Protein AF-A0A2E1IKL6-F1 (afdb_monomer_lite)

Radius of gyration: 30.6 Å; chains: 1; bounding box: 68×30×81 Å

Foldseek 3Di:
DDDDDDDDPPPPPDDDDDDDDDPDPVVVVVVVVVVVVVVVVVVVVVVVVVVVVVVVVVVVVVVVVVVVVVLLVQLLVLCDDLNVQVLVDKPVCVVVCVSRVPHDCVSNQWDDDDPKIKGWPMWAAPDSQWTWTWIAIPVRDIDIDTHGRDD

Sequence (151 aa):
MAAGNASAVVALIRMPPPVRQSNGFVLPLALTGSALLLLSSLSLQTLAFHGRQRSSQALATAKTRDADQSVLMAFQQHAQGAAACLLALPSSAWPALEQCPAADPSPLQAGRIDDRHWHLLAWQPTDAAGGTLQLSWSDGQQSRIDVELQP

pLDDT: mean 80.31, std 17.38, range [38.06, 96.94]

Secondary structure (DSSP, 8-state):
--------------PPP-----TTSHHHHHHHHHHHHHHHHHHHHHHHHHHHHHHHHHHHHHHHHHHHHHHHHHHHHHTSGGGHHHHTS-GGGTT-GGG-TT---HHHHEEEETTEEEEEEEEEEEETTEEEEEEEETTS-EEEEEEE---

Structure (mmCIF, N/CA/C/O backbone):
data_AF-A0A2E1IKL6-F1
#
_entry.id   AF-A0A2E1IKL6-F1
#
loop_
_atom_site.group_PDB
_atom_site.id
_atom_site.type_symbol
_atom_site.label_atom_id
_atom_site.label_alt_id
_atom_site.label_comp_id
_atom_site.label_asym_id
_atom_site.label_entity_id
_atom_site.label_seq_id
_atom_site.pdbx_PDB_ins_code
_atom_site.Cartn_x
_atom_site.Cartn_y
_atom_site.Cartn_z
_atom_site.occupancy
_atom_site.B_iso_or_equiv
_atom_site.auth_seq_id
_atom_site.auth_comp_id
_atom_site.auth_asym_id
_atom_site.auth_atom_id
_atom_site.pdbx_PDB_model_num
ATOM 1 N N . MET A 1 1 ? -5.025 18.101 -30.257 1.00 40.69 1 MET A N 1
ATOM 2 C CA . MET A 1 1 ? -4.299 18.576 -31.454 1.00 40.69 1 MET A CA 1
ATOM 3 C C . MET A 1 1 ? -3.084 19.363 -30.987 1.00 40.69 1 MET A C 1
ATOM 5 O O . MET A 1 1 ? -3.272 20.429 -30.427 1.00 40.69 1 MET A O 1
ATOM 9 N N . ALA A 1 2 ? -1.880 18.811 -31.143 1.00 38.69 2 ALA A N 1
ATOM 10 C CA . ALA A 1 2 ? -0.601 19.529 -31.108 1.00 38.69 2 ALA A CA 1
ATOM 11 C C . ALA A 1 2 ? 0.467 18.556 -31.634 1.00 38.69 2 ALA A C 1
ATOM 13 O O . ALA A 1 2 ? 0.856 17.621 -30.939 1.00 38.69 2 ALA A O 1
ATOM 14 N N . ALA A 1 3 ? 0.844 18.708 -32.903 1.00 38.25 3 ALA A N 1
ATOM 15 C CA . ALA A 1 3 ? 1.890 17.920 -33.544 1.00 38.25 3 ALA A CA 1
ATOM 16 C C . ALA A 1 3 ? 3.253 18.542 -33.202 1.00 38.25 3 ALA A C 1
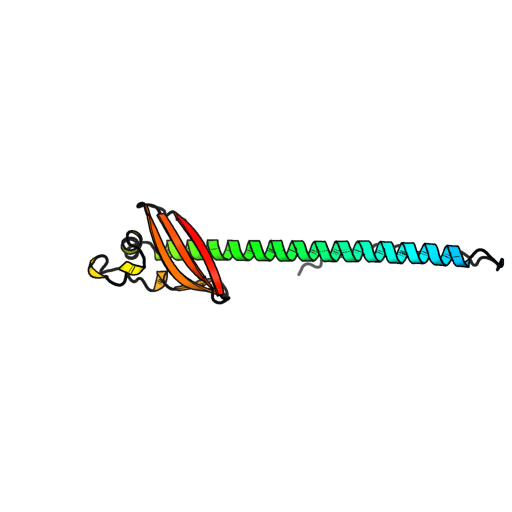ATOM 18 O O . ALA A 1 3 ? 3.495 19.709 -33.502 1.00 38.25 3 ALA A O 1
ATOM 19 N N . GLY A 1 4 ? 4.111 17.777 -32.523 1.00 39.56 4 GLY A N 1
ATOM 20 C CA . GLY A 1 4 ? 5.494 18.146 -32.229 1.00 39.56 4 GLY A CA 1
ATOM 21 C C . GLY A 1 4 ? 6.410 17.663 -33.348 1.00 39.56 4 GLY A C 1
ATOM 22 O O . GLY A 1 4 ? 6.542 16.463 -33.579 1.00 39.56 4 GLY A O 1
ATOM 23 N N . ASN A 1 5 ? 7.015 18.609 -34.057 1.00 41.31 5 ASN A N 1
ATOM 24 C CA . ASN A 1 5 ? 7.795 18.372 -35.265 1.00 41.31 5 ASN A CA 1
ATOM 25 C C . ASN A 1 5 ? 9.184 17.824 -34.902 1.00 41.31 5 ASN A C 1
ATOM 27 O O . ASN A 1 5 ? 10.020 18.547 -34.361 1.00 41.31 5 ASN A O 1
ATOM 31 N N . ALA A 1 6 ? 9.444 16.553 -35.206 1.00 42.88 6 ALA A N 1
ATOM 32 C CA . ALA A 1 6 ? 10.775 15.970 -35.104 1.00 42.88 6 ALA A CA 1
ATOM 33 C C . ALA A 1 6 ? 11.607 16.381 -36.330 1.00 42.88 6 ALA A C 1
ATOM 35 O O . ALA A 1 6 ? 11.440 15.835 -37.421 1.00 42.88 6 ALA A O 1
ATOM 36 N N . SER A 1 7 ? 12.501 17.355 -36.156 1.00 41.44 7 SER A N 1
ATOM 37 C CA . SER A 1 7 ? 13.524 17.682 -37.151 1.00 41.44 7 SER A CA 1
ATOM 38 C C . SER A 1 7 ? 14.482 16.504 -37.310 1.00 41.44 7 SER A C 1
ATOM 40 O O . SER A 1 7 ? 15.332 16.249 -36.456 1.00 41.44 7 SER A O 1
ATOM 42 N N . ALA A 1 8 ? 14.351 15.792 -38.425 1.00 38.06 8 ALA A N 1
ATOM 43 C CA . ALA A 1 8 ? 15.340 14.835 -38.882 1.00 38.06 8 ALA A CA 1
ATOM 44 C C . ALA A 1 8 ? 16.596 15.600 -39.322 1.00 38.06 8 ALA A C 1
ATOM 46 O O . ALA A 1 8 ? 16.608 16.261 -40.362 1.00 38.06 8 ALA A O 1
ATOM 47 N N . VAL A 1 9 ? 17.666 15.518 -38.532 1.00 42.84 9 VAL A N 1
ATOM 48 C CA . VAL A 1 9 ? 19.000 15.908 -38.993 1.00 42.84 9 VAL A CA 1
ATOM 49 C C . VAL A 1 9 ? 19.440 14.850 -40.001 1.00 42.84 9 VAL A C 1
ATOM 51 O O . VAL A 1 9 ? 19.926 13.780 -39.640 1.00 42.84 9 VAL A O 1
ATOM 54 N N . VAL A 1 10 ? 19.207 15.130 -41.282 1.00 43.19 10 VAL A N 1
ATOM 55 C CA . VAL A 1 10 ? 19.761 14.357 -42.394 1.00 43.19 10 VAL A CA 1
ATOM 56 C C . VAL A 1 10 ? 21.270 14.578 -42.380 1.00 43.19 10 VAL A C 1
ATOM 58 O O . VAL A 1 10 ? 21.776 15.592 -42.857 1.00 43.19 10 VAL A O 1
ATOM 61 N N . ALA A 1 11 ? 22.001 13.635 -41.790 1.00 46.41 11 ALA A N 1
ATOM 62 C CA . ALA A 1 11 ? 23.441 13.557 -41.954 1.00 46.41 11 ALA A CA 1
ATOM 63 C C . ALA A 1 11 ? 23.721 13.239 -43.430 1.00 46.41 11 ALA A C 1
ATOM 65 O O . ALA A 1 11 ? 23.519 12.116 -43.889 1.00 46.41 11 ALA A O 1
ATOM 66 N N . LEU A 1 12 ? 24.142 14.252 -44.190 1.00 40.56 12 LEU A N 1
ATOM 67 C CA . LEU A 1 12 ? 24.659 14.095 -45.546 1.00 40.56 12 LEU A CA 1
ATOM 68 C C . LEU A 1 12 ? 25.891 13.185 -45.497 1.00 40.56 12 LEU A C 1
ATOM 70 O O . LEU A 1 12 ? 27.004 13.627 -45.212 1.00 40.56 12 LEU A O 1
ATOM 74 N N . ILE A 1 13 ? 25.689 11.899 -45.777 1.00 49.72 13 ILE A N 1
ATOM 75 C CA . ILE A 1 13 ? 26.775 10.958 -46.037 1.00 49.72 13 ILE A CA 1
ATOM 76 C C . ILE A 1 13 ? 27.380 11.360 -47.383 1.00 49.72 13 ILE A C 1
ATOM 78 O O . ILE A 1 13 ? 26.874 11.027 -48.453 1.00 49.72 13 ILE A O 1
ATOM 82 N N . ARG A 1 14 ? 28.462 12.135 -47.326 1.00 42.81 14 ARG A N 1
ATOM 83 C CA . ARG A 1 14 ? 29.293 12.471 -48.480 1.00 42.81 14 ARG A CA 1
ATOM 84 C C . ARG A 1 14 ? 29.978 11.185 -48.953 1.00 42.81 14 ARG A C 1
ATOM 86 O O . ARG A 1 14 ? 30.914 10.714 -48.313 1.00 42.81 14 ARG A O 1
ATOM 93 N N . MET A 1 15 ? 29.484 10.600 -50.045 1.00 44.16 15 MET A N 1
ATOM 94 C CA . MET A 1 15 ? 30.128 9.463 -50.711 1.00 44.16 15 MET A CA 1
ATOM 95 C C . MET A 1 15 ? 31.566 9.839 -51.123 1.00 44.16 15 MET A C 1
ATOM 97 O O . MET A 1 15 ? 31.758 10.899 -51.729 1.00 44.16 15 MET A O 1
ATOM 101 N N . PRO A 1 16 ? 32.581 9.011 -50.817 1.00 53.81 16 PRO A N 1
ATOM 102 C CA . PRO A 1 16 ? 33.930 9.214 -51.332 1.00 53.81 16 PRO A CA 1
ATOM 103 C C . PRO A 1 16 ? 34.005 8.833 -52.829 1.00 53.81 16 PRO A C 1
ATOM 105 O O . PRO A 1 16 ? 33.291 7.927 -53.264 1.00 53.81 16 PRO A O 1
ATOM 108 N N . PRO A 1 17 ? 34.845 9.511 -53.637 1.00 53.69 17 PRO A N 1
ATOM 109 C CA . PRO A 1 17 ? 35.003 9.225 -55.068 1.00 53.69 17 PRO A CA 1
ATOM 110 C C . PRO A 1 17 ? 35.629 7.835 -55.317 1.00 53.69 17 PRO A C 1
ATOM 112 O O . PRO A 1 17 ? 36.337 7.325 -54.443 1.00 53.69 17 PRO A O 1
ATOM 115 N N . PRO A 1 18 ? 35.417 7.209 -56.496 1.00 46.25 18 PRO A N 1
ATOM 116 C CA . PRO A 1 18 ? 35.938 5.874 -56.782 1.00 46.25 18 PRO A CA 1
ATOM 117 C C . PRO A 1 18 ? 37.470 5.895 -56.885 1.00 46.25 18 PRO A C 1
ATOM 119 O O . PRO A 1 18 ? 38.046 6.512 -57.782 1.00 46.25 18 PRO A O 1
ATOM 122 N N . VAL A 1 19 ? 38.139 5.210 -55.956 1.00 53.06 19 VAL A N 1
ATOM 123 C CA . VAL A 1 19 ? 39.598 5.049 -55.942 1.00 53.06 19 VAL A CA 1
ATOM 124 C C . VAL A 1 19 ? 39.992 3.917 -56.896 1.0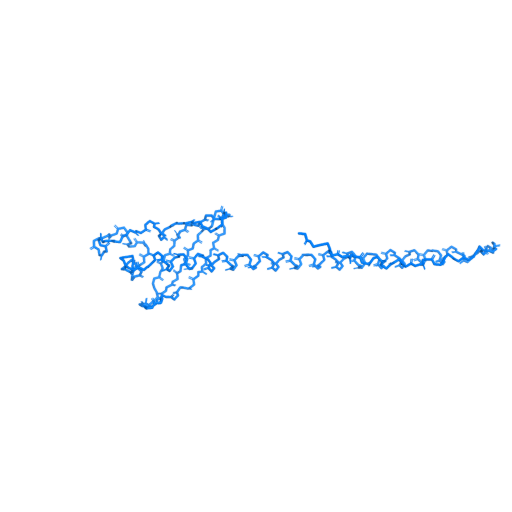0 53.06 19 VAL A C 1
ATOM 126 O O . VAL A 1 19 ? 39.466 2.807 -56.820 1.00 53.06 19 VAL A O 1
ATOM 129 N N . ARG A 1 20 ? 40.923 4.218 -57.810 1.00 48.25 20 ARG A N 1
ATOM 130 C CA . ARG A 1 20 ? 41.572 3.273 -58.735 1.00 48.25 20 ARG A CA 1
ATOM 131 C C . ARG A 1 20 ? 42.144 2.077 -57.966 1.00 48.25 20 ARG A C 1
ATOM 133 O O . ARG A 1 20 ? 42.796 2.257 -56.944 1.00 48.25 20 ARG A O 1
ATOM 140 N N . GLN A 1 21 ? 41.922 0.874 -58.491 1.00 56.09 21 GLN A N 1
ATOM 141 C CA . GLN A 1 21 ? 42.364 -0.393 -57.911 1.00 56.09 21 GLN A CA 1
ATOM 142 C C . GLN A 1 21 ? 43.896 -0.461 -57.795 1.00 56.09 21 GLN A C 1
ATOM 144 O O . GLN A 1 21 ? 44.597 -0.698 -58.775 1.00 56.09 21 GLN A O 1
ATOM 149 N N . SER A 1 22 ? 44.407 -0.279 -56.580 1.00 50.22 22 SER A N 1
ATOM 150 C CA . SER A 1 22 ? 45.733 -0.727 -56.159 1.00 50.22 22 SER A CA 1
ATOM 151 C C . SER A 1 22 ? 45.566 -1.946 -55.248 1.00 50.22 22 SER A C 1
ATOM 153 O O . SER A 1 22 ? 45.018 -1.873 -54.146 1.00 50.22 22 SER A O 1
ATOM 155 N N . ASN A 1 23 ? 46.007 -3.099 -55.754 1.00 53.38 23 ASN A N 1
ATOM 156 C CA . ASN A 1 23 ? 46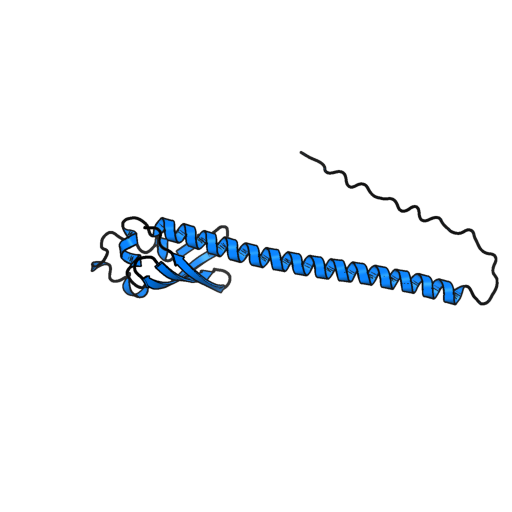.056 -4.367 -55.034 1.00 53.38 23 ASN A CA 1
ATOM 157 C C . ASN A 1 23 ? 46.849 -4.208 -53.725 1.00 53.38 23 ASN A C 1
ATOM 159 O O . ASN A 1 23 ? 48.027 -3.860 -53.762 1.00 53.38 23 ASN A O 1
ATOM 163 N N . GLY A 1 24 ? 46.216 -4.495 -52.582 1.00 55.22 24 GLY A N 1
ATOM 164 C CA . GLY A 1 24 ? 46.928 -4.852 -51.346 1.00 55.22 24 GLY A CA 1
ATOM 165 C C . GLY A 1 24 ? 46.459 -4.203 -50.039 1.00 55.22 24 GLY A C 1
ATOM 166 O O . GLY A 1 24 ? 46.594 -4.838 -49.001 1.00 55.22 24 GLY A O 1
ATOM 167 N N . PHE A 1 25 ? 45.875 -2.997 -50.045 1.00 55.53 25 PHE A N 1
ATOM 168 C CA . PHE A 1 25 ? 45.651 -2.238 -48.791 1.00 55.53 25 PHE A CA 1
ATOM 169 C C . PHE A 1 25 ? 44.207 -1.798 -48.498 1.00 55.53 25 PHE A C 1
ATOM 171 O O . PHE A 1 25 ? 43.937 -1.256 -47.429 1.00 55.53 25 PHE A O 1
ATOM 178 N N . VAL A 1 26 ? 43.250 -2.063 -49.391 1.00 57.94 26 VAL A N 1
ATOM 179 C CA . VAL A 1 26 ? 41.849 -1.623 -49.206 1.00 57.94 26 VAL A CA 1
ATOM 180 C C . VAL A 1 26 ? 41.052 -2.554 -48.280 1.00 57.94 26 VAL A C 1
ATOM 182 O O . VAL A 1 26 ? 40.154 -2.110 -47.568 1.00 57.94 26 VAL A O 1
ATOM 185 N N . LEU A 1 27 ? 41.415 -3.842 -48.244 1.00 58.19 27 LEU A N 1
ATOM 186 C CA . LEU A 1 27 ? 40.757 -4.862 -47.421 1.00 58.19 27 LEU A CA 1
ATOM 187 C C . LEU A 1 27 ? 40.832 -4.566 -45.904 1.00 58.19 27 LEU A C 1
ATOM 189 O O . LEU A 1 27 ? 39.783 -4.565 -45.260 1.00 58.19 27 LEU A O 1
ATOM 193 N N . PRO A 1 28 ? 42.007 -4.256 -45.309 1.00 64.44 28 PRO A N 1
ATOM 194 C CA . PRO A 1 28 ? 42.084 -3.951 -43.879 1.00 64.44 28 PRO A CA 1
ATOM 195 C C . PRO A 1 28 ? 41.364 -2.648 -43.505 1.00 64.44 28 PRO A C 1
ATOM 197 O O . PRO A 1 28 ? 40.795 -2.568 -42.422 1.00 64.44 28 PRO A O 1
ATOM 200 N N . LEU A 1 29 ? 41.328 -1.649 -44.396 1.00 65.94 29 LEU A N 1
ATOM 201 C CA . LEU A 1 29 ? 40.633 -0.377 -44.148 1.00 65.94 29 LEU A CA 1
ATOM 202 C C . LEU A 1 29 ? 39.106 -0.530 -44.147 1.00 65.94 29 LEU A C 1
ATOM 204 O O . LEU A 1 29 ? 38.423 0.047 -43.302 1.00 65.94 29 LEU A O 1
ATOM 208 N N . ALA A 1 30 ? 38.558 -1.334 -45.060 1.00 70.56 30 ALA A N 1
ATOM 209 C CA . ALA A 1 30 ? 37.129 -1.641 -45.065 1.00 70.56 30 ALA A CA 1
ATOM 210 C C . ALA A 1 30 ? 36.715 -2.451 -43.821 1.00 70.56 30 ALA A C 1
ATOM 212 O O . ALA A 1 30 ? 35.645 -2.218 -43.251 1.00 70.56 30 ALA A O 1
ATOM 213 N N . LEU A 1 31 ? 37.584 -3.364 -43.370 1.00 68.94 31 LEU A N 1
ATOM 214 C CA . LEU A 1 31 ? 37.370 -4.164 -42.163 1.00 68.94 31 LEU A CA 1
ATOM 215 C C . LEU A 1 31 ? 37.377 -3.303 -40.894 1.00 68.94 31 LEU A C 1
ATOM 217 O O . LEU A 1 31 ? 36.468 -3.433 -40.077 1.00 68.94 31 LEU A O 1
ATOM 221 N N . THR A 1 32 ? 38.340 -2.391 -40.735 1.00 78.12 32 THR A N 1
ATOM 222 C CA . THR A 1 32 ? 38.404 -1.513 -39.553 1.00 78.12 32 THR A CA 1
ATOM 223 C C . THR A 1 32 ? 37.273 -0.489 -39.531 1.00 78.12 32 THR A C 1
ATOM 225 O O . THR A 1 32 ? 36.665 -0.286 -38.481 1.00 78.12 32 THR A O 1
ATOM 228 N N . GLY A 1 33 ? 36.921 0.102 -40.678 1.00 78.50 33 GLY A N 1
ATOM 229 C CA . GLY A 1 33 ? 35.780 1.016 -40.786 1.00 78.50 33 GLY A CA 1
ATOM 230 C C . GLY A 1 33 ? 34.455 0.344 -40.415 1.00 78.50 33 GLY A C 1
ATOM 231 O O . GLY A 1 33 ? 33.688 0.878 -39.614 1.00 78.50 33 GLY A O 1
ATOM 232 N N . SER A 1 34 ? 34.216 -0.868 -40.921 1.00 76.44 34 SER A N 1
ATOM 233 C CA . SER A 1 34 ? 33.023 -1.652 -40.575 1.00 76.44 34 SER A CA 1
ATOM 234 C C . SER A 1 34 ? 33.025 -2.072 -39.104 1.00 76.44 34 SER A C 1
ATOM 236 O O . SER A 1 34 ? 31.995 -1.977 -38.443 1.00 76.44 34 SER A O 1
ATOM 238 N N . ALA A 1 35 ? 34.178 -2.474 -38.560 1.00 77.06 35 ALA A N 1
ATOM 239 C CA . ALA A 1 35 ? 34.312 -2.823 -37.148 1.00 77.06 35 ALA A CA 1
ATOM 240 C C . ALA A 1 35 ? 33.985 -1.636 -36.225 1.00 77.06 35 ALA A C 1
ATOM 242 O O . ALA A 1 35 ? 33.266 -1.808 -35.245 1.00 77.06 35 ALA A O 1
ATOM 243 N N . LEU A 1 36 ? 34.437 -0.423 -36.560 1.00 81.81 36 LEU A N 1
ATOM 244 C CA . LEU A 1 36 ? 34.108 0.795 -35.810 1.00 81.81 36 LEU A CA 1
ATOM 245 C C . LEU A 1 36 ? 32.617 1.150 -35.902 1.00 81.81 36 LEU A C 1
ATOM 247 O O . LEU A 1 36 ? 32.011 1.552 -34.90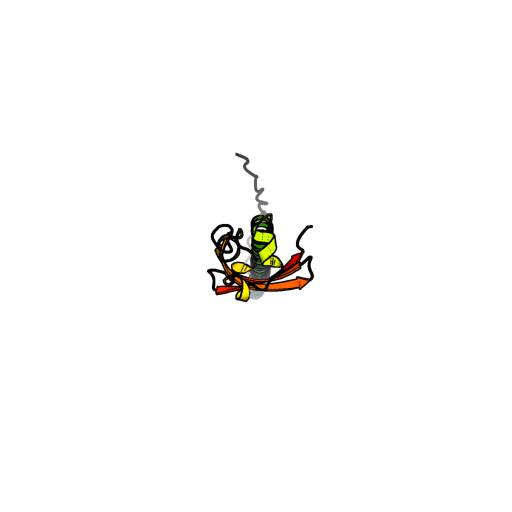6 1.00 81.81 36 LEU A O 1
ATOM 251 N N . LEU A 1 37 ? 31.999 0.968 -37.071 1.00 82.31 37 LEU A N 1
ATOM 252 C CA . LEU A 1 37 ? 30.560 1.178 -37.241 1.00 82.31 37 LEU A CA 1
ATOM 253 C C . LEU A 1 37 ? 29.740 0.162 -36.438 1.00 82.31 37 LEU A C 1
ATOM 255 O O . LEU A 1 37 ? 28.789 0.537 -35.757 1.00 82.31 37 LEU A O 1
ATOM 259 N N . LEU A 1 38 ? 30.135 -1.111 -36.449 1.00 85.94 38 LEU A N 1
ATOM 260 C CA . LEU A 1 38 ? 29.486 -2.145 -35.646 1.00 85.94 38 LEU A CA 1
ATOM 261 C C . LEU A 1 38 ? 29.654 -1.874 -34.148 1.00 85.94 38 LEU A C 1
ATOM 263 O O . LEU A 1 38 ? 28.681 -1.967 -33.404 1.00 85.94 38 LEU A O 1
ATOM 267 N N . LEU A 1 39 ? 30.851 -1.470 -33.709 1.00 81.94 39 LEU A N 1
ATOM 268 C CA . LEU A 1 39 ? 31.130 -1.184 -32.302 1.00 81.94 39 LEU A CA 1
ATOM 269 C C . LEU A 1 39 ? 30.389 0.065 -31.801 1.00 81.94 39 LEU A C 1
ATOM 271 O O . LEU A 1 39 ? 29.858 0.059 -30.693 1.00 81.94 39 LEU A O 1
ATOM 275 N N . SER A 1 40 ? 30.300 1.118 -32.620 1.00 78.50 40 SER A N 1
ATOM 276 C CA . SER A 1 40 ? 29.524 2.324 -32.293 1.00 78.50 40 SER A CA 1
ATOM 277 C C . SER A 1 40 ? 28.012 2.072 -32.300 1.00 78.50 40 SER A C 1
ATOM 279 O O . SER A 1 40 ? 27.296 2.586 -31.444 1.00 78.50 40 SER A O 1
ATOM 281 N N . SER A 1 41 ? 27.513 1.227 -33.204 1.00 81.25 41 SER A N 1
ATOM 282 C CA . SER A 1 41 ? 26.110 0.805 -33.194 1.00 81.25 41 SER A CA 1
ATOM 283 C C . SER A 1 41 ? 25.789 -0.029 -31.952 1.00 81.25 41 SER A C 1
ATOM 285 O O . SER A 1 41 ? 24.807 0.242 -31.260 1.00 81.25 41 SER A O 1
ATOM 287 N N . LEU A 1 42 ? 26.650 -0.992 -31.606 1.00 84.44 42 LEU A N 1
ATOM 288 C CA . LEU A 1 42 ? 26.474 -1.833 -30.423 1.00 84.44 42 LEU A CA 1
ATOM 289 C C . LEU A 1 42 ? 26.526 -1.016 -29.121 1.00 84.44 42 LEU A C 1
ATOM 291 O O . LEU A 1 42 ? 25.743 -1.278 -28.205 1.00 84.44 42 LEU A O 1
ATOM 295 N N . SER A 1 43 ? 27.393 -0.002 -29.030 1.00 80.31 43 SER A N 1
ATOM 296 C CA . SER A 1 43 ? 27.479 0.852 -27.839 1.00 80.31 43 SER A CA 1
ATOM 297 C C . SER A 1 43 ? 26.218 1.702 -27.641 1.00 80.31 43 SER A C 1
ATOM 299 O O . SER A 1 43 ? 25.697 1.764 -26.525 1.00 80.31 43 SER A O 1
ATOM 301 N N . LEU A 1 44 ? 25.659 2.275 -28.715 1.00 78.81 44 LEU A N 1
ATOM 302 C CA . LEU A 1 44 ? 24.394 3.017 -28.661 1.00 78.81 44 LEU A CA 1
ATOM 303 C C . LEU A 1 44 ? 23.203 2.111 -28.334 1.00 78.81 44 LEU A C 1
ATOM 305 O O . LEU A 1 44 ? 22.347 2.491 -27.534 1.00 78.81 44 LEU A O 1
ATOM 309 N N . GLN A 1 45 ? 23.155 0.904 -28.904 1.00 81.75 45 GLN A N 1
ATOM 310 C CA . GLN A 1 45 ? 22.120 -0.087 -28.593 1.00 81.75 45 GLN A CA 1
ATOM 311 C C . GLN A 1 45 ? 22.160 -0.490 -27.114 1.00 81.75 45 GLN A C 1
ATOM 313 O O . GLN A 1 45 ? 21.124 -0.517 -26.449 1.00 81.75 45 GLN A O 1
ATOM 318 N N . THR A 1 46 ? 23.361 -0.727 -26.582 1.00 85.00 46 THR A N 1
ATOM 319 C CA . THR A 1 46 ? 23.576 -1.075 -25.171 1.00 85.00 46 THR A CA 1
ATOM 320 C C . THR A 1 46 ? 23.148 0.069 -24.251 1.00 85.00 46 THR A C 1
ATOM 322 O O . THR A 1 46 ? 22.420 -0.145 -23.281 1.00 85.00 46 THR A O 1
ATOM 325 N N . LEU A 1 47 ? 23.518 1.309 -24.586 1.00 86.31 47 LEU A N 1
ATOM 326 C CA . LEU A 1 47 ? 23.109 2.491 -23.828 1.00 86.31 47 LEU A CA 1
ATOM 327 C C . LEU A 1 47 ? 21.585 2.688 -23.845 1.00 86.31 47 LEU A C 1
ATOM 329 O O . LEU A 1 47 ? 20.987 2.939 -22.798 1.00 86.31 47 LEU A O 1
ATOM 333 N N . ALA A 1 48 ? 20.946 2.545 -25.009 1.00 85.44 48 ALA A N 1
ATOM 334 C CA . ALA A 1 48 ? 19.498 2.671 -25.145 1.00 85.44 48 ALA A CA 1
ATOM 335 C C . ALA A 1 48 ? 18.753 1.594 -24.342 1.00 85.44 48 ALA A C 1
ATOM 337 O O . ALA A 1 48 ? 17.756 1.899 -23.683 1.00 85.44 48 ALA A O 1
ATOM 338 N N . PHE A 1 49 ? 19.249 0.353 -24.354 1.00 87.50 49 PHE A N 1
ATOM 339 C CA . PHE A 1 49 ? 18.689 -0.741 -23.565 1.00 87.50 49 PHE A CA 1
ATOM 340 C C . PHE A 1 49 ? 18.775 -0.456 -22.060 1.00 87.50 49 PHE A C 1
ATOM 342 O O . PHE A 1 49 ? 17.754 -0.478 -21.371 1.00 87.50 49 PHE A O 1
ATOM 349 N N . HIS A 1 50 ? 19.956 -0.085 -21.555 1.00 86.69 50 HIS A N 1
ATOM 350 C CA . HIS A 1 50 ? 20.124 0.259 -20.140 1.00 86.69 50 HIS A CA 1
ATOM 351 C C . HIS A 1 50 ? 19.305 1.487 -19.725 1.00 86.69 50 HIS A C 1
ATOM 353 O O . HIS A 1 50 ? 18.750 1.511 -18.625 1.00 86.69 50 HIS A O 1
ATOM 359 N N . GLY A 1 51 ? 19.191 2.492 -20.598 1.00 85.88 51 GLY A N 1
ATOM 360 C CA . GLY A 1 51 ? 18.346 3.663 -20.366 1.00 85.88 51 GLY A CA 1
ATOM 361 C C . GLY A 1 51 ? 16.874 3.282 -20.190 1.00 85.88 51 GLY A C 1
ATOM 362 O O . GLY A 1 51 ? 16.244 3.685 -19.210 1.00 85.88 51 GLY A O 1
ATOM 363 N N . ARG A 1 52 ? 16.341 2.440 -21.085 1.00 90.31 52 ARG A N 1
ATOM 364 C CA . ARG A 1 52 ? 14.966 1.924 -20.985 1.00 90.31 52 ARG A CA 1
ATOM 365 C C . ARG A 1 52 ? 14.756 1.100 -19.721 1.00 90.31 52 ARG A C 1
ATOM 367 O O . ARG A 1 52 ? 13.771 1.323 -19.029 1.00 90.31 52 ARG A O 1
ATOM 374 N N . GLN A 1 53 ? 15.694 0.215 -19.393 1.00 92.31 53 GLN A N 1
ATOM 375 C CA . GLN A 1 53 ? 15.607 -0.631 -18.203 1.00 92.31 53 GLN A CA 1
ATOM 376 C C . GLN A 1 53 ? 15.551 0.193 -16.906 1.00 92.31 53 GLN A C 1
ATOM 378 O O . GLN A 1 53 ? 14.729 -0.075 -16.029 1.00 92.31 53 GLN A O 1
ATOM 383 N N . ARG A 1 54 ? 16.384 1.234 -16.785 1.00 92.94 54 ARG A N 1
ATOM 384 C CA . ARG A 1 54 ? 16.350 2.141 -15.625 1.00 92.94 54 ARG A CA 1
ATOM 385 C C . ARG A 1 54 ? 15.048 2.933 -15.564 1.00 92.94 54 ARG A C 1
ATOM 387 O O . ARG A 1 54 ? 14.470 3.073 -14.491 1.00 92.94 54 ARG A O 1
ATOM 394 N N . SER A 1 55 ? 14.571 3.420 -16.708 1.00 92.94 55 SER A N 1
ATOM 395 C CA . SER A 1 55 ? 13.307 4.156 -16.792 1.00 92.94 55 SER A CA 1
ATOM 396 C C . SER A 1 55 ? 12.112 3.292 -16.380 1.00 92.94 55 SER A C 1
ATOM 398 O O . SER A 1 55 ? 11.298 3.737 -15.573 1.00 92.94 55 SER A O 1
ATOM 400 N N . SER A 1 56 ? 12.031 2.043 -16.851 1.00 93.31 56 SER A N 1
ATOM 401 C CA . SER A 1 56 ? 10.952 1.129 -16.462 1.00 93.31 56 SER A CA 1
ATOM 402 C C . SER A 1 56 ? 10.988 0.800 -14.973 1.00 93.31 56 SER A C 1
ATOM 404 O O . SER A 1 56 ? 9.941 0.760 -14.334 1.00 93.31 56 SER A O 1
ATOM 406 N N . GLN A 1 57 ? 12.183 0.618 -14.403 1.00 94.12 57 GLN A N 1
ATOM 407 C CA . GLN A 1 57 ? 12.335 0.379 -12.969 1.00 94.12 57 GLN A CA 1
ATOM 408 C C . GLN A 1 57 ? 11.910 1.600 -12.142 1.00 94.12 57 GLN A C 1
ATOM 410 O O . GLN A 1 57 ? 11.204 1.453 -11.147 1.00 94.12 57 GLN A O 1
ATOM 415 N N . ALA A 1 58 ? 12.309 2.806 -12.553 1.00 94.31 58 ALA A N 1
ATOM 416 C CA . ALA A 1 58 ? 11.913 4.038 -11.878 1.00 94.31 58 ALA A CA 1
ATOM 417 C C . ALA A 1 58 ? 10.390 4.234 -11.909 1.00 94.31 58 ALA A C 1
ATOM 419 O O . ALA A 1 58 ? 9.793 4.544 -10.881 1.00 94.31 58 ALA A O 1
ATOM 420 N N . LEU A 1 59 ? 9.759 3.988 -13.062 1.00 94.12 59 LEU A N 1
ATOM 421 C CA . LEU A 1 59 ? 8.308 4.064 -13.206 1.00 94.12 59 LEU A CA 1
ATOM 422 C C . LEU A 1 59 ? 7.591 3.024 -12.340 1.00 94.12 59 LEU A C 1
ATOM 424 O O . LEU A 1 59 ? 6.606 3.361 -11.692 1.00 94.12 59 LEU A O 1
ATOM 428 N N . ALA A 1 60 ? 8.076 1.780 -12.310 1.00 91.44 60 ALA A N 1
ATOM 429 C CA . ALA A 1 60 ? 7.494 0.732 -11.475 1.00 91.44 60 ALA A CA 1
ATOM 430 C C . ALA A 1 60 ? 7.528 1.126 -9.990 1.00 91.44 60 ALA A C 1
ATOM 432 O O . ALA A 1 60 ? 6.494 1.109 -9.331 1.00 91.44 60 ALA A O 1
ATOM 433 N N . THR A 1 61 ? 8.680 1.590 -9.496 1.00 91.75 61 THR A N 1
ATOM 434 C CA . THR A 1 61 ? 8.819 2.070 -8.112 1.00 91.75 61 THR A CA 1
ATOM 435 C C . THR A 1 61 ? 7.901 3.257 -7.818 1.00 91.75 61 THR A C 1
ATOM 437 O O . THR A 1 61 ? 7.290 3.308 -6.752 1.00 91.75 61 THR A O 1
ATOM 440 N N . ALA A 1 62 ? 7.794 4.217 -8.743 1.00 93.50 62 ALA A N 1
ATOM 441 C CA . ALA A 1 62 ? 6.916 5.372 -8.577 1.00 93.50 62 ALA A CA 1
ATOM 442 C C . ALA A 1 62 ? 5.443 4.950 -8.479 1.00 93.50 62 ALA A C 1
ATOM 444 O O . ALA A 1 62 ? 4.751 5.405 -7.576 1.00 93.50 62 ALA A O 1
ATOM 445 N N . LYS A 1 63 ? 4.997 4.026 -9.339 1.00 91.50 63 LYS A N 1
ATOM 446 C CA . LYS A 1 63 ? 3.636 3.472 -9.297 1.00 91.50 63 LYS A CA 1
ATOM 447 C C . LYS A 1 63 ? 3.338 2.750 -7.986 1.00 91.50 63 LYS A C 1
ATOM 449 O O . LYS A 1 63 ? 2.262 2.930 -7.434 1.00 91.50 63 LYS A O 1
ATOM 454 N N . THR A 1 64 ? 4.274 1.950 -7.473 1.00 90.75 64 THR A N 1
ATOM 455 C CA . THR A 1 64 ? 4.084 1.273 -6.181 1.00 90.75 64 THR A CA 1
ATOM 456 C C . THR A 1 64 ? 3.926 2.282 -5.047 1.00 90.75 64 THR A C 1
ATOM 458 O O . THR A 1 64 ? 2.998 2.157 -4.257 1.00 90.75 64 THR A O 1
ATOM 461 N N . ARG A 1 65 ? 4.778 3.315 -5.001 1.00 92.44 65 ARG A N 1
ATOM 462 C CA . ARG A 1 65 ? 4.682 4.368 -3.978 1.00 92.44 65 ARG A CA 1
ATOM 463 C C . ARG A 1 65 ? 3.375 5.145 -4.071 1.00 92.44 65 ARG A C 1
ATOM 465 O O . ARG A 1 65 ? 2.768 5.412 -3.045 1.00 92.44 65 ARG A O 1
ATOM 472 N N . ASP A 1 66 ? 2.954 5.495 -5.279 1.00 94.00 66 ASP A N 1
ATOM 473 C CA . ASP A 1 66 ? 1.697 6.206 -5.516 1.00 94.00 66 ASP A CA 1
ATOM 474 C C . ASP A 1 66 ? 0.482 5.376 -5.072 1.00 94.00 66 ASP A C 1
ATOM 476 O O . ASP A 1 66 ? -0.415 5.883 -4.398 1.00 94.00 66 ASP A O 1
ATOM 480 N N . ALA A 1 67 ? 0.500 4.067 -5.342 1.00 92.75 67 ALA A N 1
ATOM 481 C CA . ALA A 1 67 ? -0.529 3.150 -4.870 1.00 92.75 67 ALA A CA 1
ATOM 482 C C . ALA A 1 67 ? -0.548 3.039 -3.335 1.00 92.75 67 ALA A C 1
ATOM 484 O O . ALA A 1 67 ? -1.623 3.091 -2.740 1.00 92.75 67 ALA A O 1
ATOM 485 N N . ASP A 1 68 ? 0.619 2.932 -2.689 1.00 93.81 68 ASP A N 1
ATOM 486 C CA . ASP A 1 68 ? 0.725 2.913 -1.224 1.00 93.81 68 ASP A CA 1
ATOM 487 C C . ASP A 1 68 ? 0.171 4.218 -0.613 1.00 93.81 68 ASP A C 1
ATOM 489 O O . ASP A 1 68 ? -0.630 4.173 0.320 1.00 93.81 68 ASP A O 1
ATOM 493 N N . GLN A 1 69 ? 0.529 5.382 -1.171 1.00 94.12 69 GLN A N 1
ATOM 494 C CA . GLN A 1 69 ? 0.006 6.684 -0.727 1.00 94.12 69 GLN A CA 1
ATOM 495 C C . GLN A 1 69 ? -1.507 6.810 -0.944 1.00 94.12 69 GLN A C 1
ATOM 497 O O . GLN A 1 69 ? -2.219 7.326 -0.086 1.00 94.12 69 GLN A O 1
ATOM 502 N N . SER A 1 70 ? -2.023 6.293 -2.056 1.00 94.31 70 SER A N 1
ATOM 503 C CA . SER A 1 70 ? -3.458 6.302 -2.342 1.00 94.31 70 SER A CA 1
ATOM 504 C C . SER A 1 70 ? -4.249 5.423 -1.369 1.00 94.31 70 SER A C 1
ATOM 506 O O . SER A 1 70 ? -5.313 5.833 -0.905 1.00 94.31 70 SER A O 1
ATOM 508 N N . VAL A 1 71 ? -3.729 4.242 -1.001 1.00 94.31 71 VAL A N 1
ATOM 509 C CA . VAL A 1 71 ? -4.346 3.402 0.044 1.00 94.31 71 VAL A CA 1
ATOM 510 C C . VAL A 1 71 ? -4.290 4.092 1.395 1.00 94.31 71 VAL A C 1
ATOM 512 O O . VAL A 1 71 ? -5.291 4.080 2.103 1.00 94.31 71 VAL A O 1
ATOM 515 N N . LEU A 1 72 ? -3.163 4.717 1.742 1.00 93.50 72 LEU A N 1
ATOM 516 C CA . LEU A 1 72 ? -3.032 5.482 2.980 1.00 93.50 72 LEU A CA 1
ATOM 517 C C . LEU A 1 72 ? -4.118 6.560 3.084 1.00 93.50 72 LEU A C 1
ATOM 519 O O . LEU A 1 72 ? -4.821 6.620 4.090 1.00 93.50 72 LEU A O 1
ATOM 523 N N . MET A 1 73 ? -4.304 7.357 2.028 1.00 92.69 73 MET A N 1
ATOM 524 C CA . MET A 1 73 ? -5.341 8.390 1.993 1.00 92.69 73 MET A CA 1
ATOM 525 C C . MET A 1 73 ? -6.751 7.800 2.100 1.00 92.69 73 MET A C 1
ATOM 527 O O . MET A 1 73 ? -7.554 8.286 2.893 1.00 92.69 73 MET A O 1
ATOM 531 N N . ALA A 1 74 ? -7.058 6.745 1.340 1.00 92.56 74 ALA A N 1
ATOM 532 C CA . ALA A 1 74 ? -8.368 6.094 1.393 1.00 92.56 74 ALA A CA 1
ATOM 533 C C . ALA A 1 74 ? -8.652 5.490 2.779 1.00 92.56 74 ALA A C 1
ATOM 535 O O . ALA A 1 74 ? -9.751 5.633 3.314 1.00 92.56 74 ALA A O 1
ATOM 536 N N . PHE A 1 75 ? -7.644 4.864 3.391 1.00 92.31 75 PHE A N 1
ATOM 537 C CA . PHE A 1 75 ? -7.722 4.334 4.746 1.00 92.31 75 PHE A CA 1
ATOM 538 C C . PHE A 1 75 ? -8.002 5.456 5.746 1.00 92.31 75 PHE A C 1
ATOM 540 O O . PHE A 1 75 ? -8.977 5.371 6.481 1.00 92.31 75 PHE A O 1
ATOM 547 N N . GLN A 1 76 ? -7.223 6.542 5.724 1.00 91.06 76 GLN A N 1
ATOM 548 C CA . GLN A 1 76 ? -7.425 7.701 6.602 1.00 91.06 76 GLN A CA 1
ATOM 549 C C . GLN A 1 76 ? -8.802 8.351 6.419 1.00 91.06 76 GLN A C 1
ATOM 551 O O . GLN A 1 76 ? -9.386 8.819 7.390 1.00 91.06 76 GLN A O 1
ATOM 556 N N . GLN A 1 77 ? -9.342 8.380 5.199 1.00 90.94 77 GLN A N 1
ATOM 557 C CA . GLN A 1 77 ? -10.692 8.888 4.936 1.00 90.94 77 GLN A CA 1
ATOM 558 C C . GLN A 1 77 ? -11.769 8.013 5.581 1.00 90.94 77 GLN A C 1
ATOM 560 O O . GLN A 1 77 ? -12.676 8.529 6.231 1.00 90.94 77 GLN A O 1
ATOM 565 N N . HIS A 1 78 ? -11.664 6.691 5.441 1.00 90.19 78 HIS A N 1
ATOM 566 C CA . HIS A 1 78 ? -12.605 5.754 6.061 1.00 90.19 78 HIS A CA 1
ATOM 567 C C . HIS A 1 78 ? -12.425 5.632 7.573 1.00 90.19 78 HIS A C 1
ATOM 569 O O . HIS A 1 78 ? -13.357 5.252 8.271 1.00 90.19 78 HIS A O 1
ATOM 575 N N . ALA A 1 79 ? -11.242 5.962 8.077 1.00 87.69 79 ALA A N 1
ATOM 576 C CA . ALA A 1 79 ? -10.877 5.869 9.479 1.00 87.69 79 ALA A CA 1
ATOM 577 C C . ALA A 1 79 ? -11.378 7.059 10.326 1.00 87.69 79 ALA A C 1
ATOM 579 O O . ALA A 1 79 ? -11.111 7.133 11.522 1.00 87.69 79 ALA A O 1
ATOM 580 N N . GLN A 1 80 ? -12.123 7.991 9.732 1.00 86.06 80 GLN A N 1
ATOM 581 C CA . GLN A 1 80 ? -12.700 9.142 10.425 1.00 86.06 80 GLN A CA 1
ATOM 582 C C . GLN A 1 80 ? -14.067 8.830 11.053 1.00 86.06 80 GLN A C 1
ATOM 584 O O . GLN A 1 80 ? -14.742 7.849 10.732 1.00 86.06 80 GLN A O 1
ATOM 589 N N . GLY A 1 81 ? -14.509 9.707 11.958 1.00 85.88 81 GLY A N 1
ATOM 590 C CA . GLY A 1 81 ? -15.842 9.634 12.556 1.00 85.88 81 GLY A CA 1
ATOM 591 C C . GLY A 1 81 ? -16.038 8.380 13.410 1.00 85.88 81 GLY A C 1
ATOM 592 O O . GLY A 1 81 ? -15.234 8.091 14.292 1.00 85.88 81 GLY A O 1
ATOM 593 N N . ALA A 1 82 ? -17.118 7.631 13.164 1.00 83.44 82 ALA A N 1
ATOM 594 C CA . ALA A 1 82 ? -17.461 6.451 13.963 1.00 83.44 82 ALA A CA 1
ATOM 595 C C . ALA A 1 82 ? -16.399 5.337 13.885 1.00 83.44 82 ALA A C 1
ATOM 597 O O . ALA A 1 82 ? -16.197 4.618 14.862 1.00 83.44 82 ALA A O 1
ATOM 598 N N . ALA A 1 83 ? -15.684 5.227 12.760 1.00 86.44 83 ALA A N 1
ATOM 599 C CA . ALA A 1 83 ? -14.633 4.233 12.561 1.00 86.44 83 ALA A CA 1
ATOM 600 C C . ALA A 1 83 ? -13.327 4.559 13.307 1.00 86.44 83 ALA A C 1
ATOM 602 O O . ALA A 1 83 ? -12.522 3.656 13.525 1.00 86.44 83 ALA A O 1
ATOM 603 N N . ALA A 1 84 ? -13.134 5.800 13.775 1.00 87.12 84 ALA A N 1
ATOM 604 C CA . ALA A 1 84 ? -11.931 6.200 14.512 1.00 87.12 84 ALA A CA 1
ATOM 605 C C . ALA A 1 84 ? -11.728 5.381 15.799 1.00 87.12 84 ALA A C 1
ATOM 607 O O . ALA A 1 84 ? -10.599 5.084 16.181 1.00 87.12 84 ALA A O 1
ATOM 608 N N . CYS A 1 85 ? -12.825 4.936 16.424 1.00 87.88 85 CYS A N 1
ATOM 609 C CA . CYS A 1 85 ? -12.797 4.046 17.587 1.00 87.88 85 CYS A CA 1
ATOM 610 C C . CYS A 1 85 ? -12.037 2.737 17.306 1.00 87.88 85 CYS A C 1
ATOM 612 O O . CYS A 1 85 ? -11.293 2.256 18.160 1.00 87.88 85 CYS A O 1
ATOM 614 N N . LEU A 1 86 ? -12.164 2.189 16.090 1.00 88.62 86 LEU A N 1
ATOM 615 C CA . LEU A 1 86 ? -11.497 0.944 15.702 1.00 88.62 86 LEU A CA 1
ATOM 616 C C . LEU A 1 86 ? -9.977 1.105 15.629 1.00 88.62 86 LEU A C 1
ATOM 618 O O . LEU A 1 86 ? -9.254 0.137 15.845 1.00 88.62 86 LEU A O 1
ATOM 622 N N . LEU A 1 87 ? -9.476 2.311 15.358 1.00 89.75 87 LEU A N 1
ATOM 623 C CA . LEU A 1 87 ? -8.045 2.546 15.174 1.00 89.75 87 LEU A CA 1
ATOM 624 C C . LEU A 1 87 ? -7.248 2.447 16.469 1.00 89.75 87 LEU A C 1
ATOM 626 O O . LEU A 1 87 ? -6.064 2.128 16.417 1.00 89.75 87 LEU A O 1
ATOM 630 N N . ALA A 1 88 ? -7.891 2.653 17.620 1.00 88.75 88 ALA A N 1
ATOM 631 C CA . ALA A 1 88 ? -7.274 2.445 18.928 1.00 88.75 88 ALA A CA 1
ATOM 632 C C . ALA A 1 88 ? -7.006 0.958 19.231 1.00 88.75 88 ALA A C 1
ATOM 634 O O . ALA A 1 88 ? -6.288 0.632 20.177 1.00 88.75 88 ALA A O 1
ATOM 635 N N . LEU A 1 89 ? -7.585 0.049 18.441 1.00 90.38 89 LEU A N 1
ATOM 636 C CA . LEU A 1 89 ? -7.509 -1.393 18.627 1.00 90.38 89 LEU A CA 1
ATOM 637 C C . LEU A 1 89 ? -6.793 -2.047 17.440 1.00 90.38 89 LEU A C 1
ATOM 639 O O . LEU A 1 89 ? -6.938 -1.592 16.307 1.00 90.38 89 LEU A O 1
ATOM 643 N N . PRO A 1 90 ? -6.051 -3.147 17.650 1.00 92.31 90 PRO A N 1
ATOM 644 C CA . PRO A 1 90 ? -5.534 -3.933 16.537 1.00 92.31 90 PRO A CA 1
ATOM 645 C C . PRO A 1 90 ? -6.684 -4.542 15.722 1.00 92.31 90 PRO A C 1
ATOM 647 O O . PRO A 1 90 ? -7.730 -4.883 16.2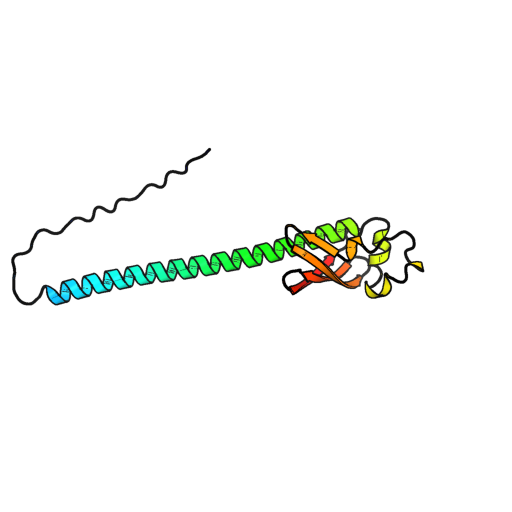79 1.00 92.31 90 PRO A O 1
ATOM 650 N N . SER A 1 91 ? -6.482 -4.757 14.417 1.00 92.88 91 SER A N 1
ATOM 651 C CA . SER A 1 91 ? -7.548 -5.286 13.542 1.00 92.88 91 SER A CA 1
ATOM 652 C C . SER A 1 91 ? -8.084 -6.654 13.956 1.00 92.88 91 SER A C 1
ATOM 654 O O . SER A 1 91 ? -9.228 -6.985 13.655 1.00 92.88 91 SER A O 1
ATOM 656 N N . SER A 1 92 ? -7.289 -7.449 14.675 1.00 91.44 92 SER A N 1
ATOM 657 C CA . SER A 1 92 ? -7.720 -8.729 15.246 1.00 91.44 92 SER A CA 1
ATOM 658 C C . SER A 1 92 ? -8.827 -8.587 16.298 1.00 91.44 92 SER A C 1
ATOM 660 O O . SER A 1 92 ? -9.558 -9.546 16.533 1.00 91.44 92 SER A O 1
ATOM 662 N N . ALA A 1 93 ? -8.967 -7.409 16.914 1.00 89.19 93 ALA A N 1
ATOM 663 C CA . ALA A 1 93 ? -9.967 -7.118 17.937 1.00 89.19 93 ALA A CA 1
ATOM 664 C C . ALA A 1 93 ? -11.232 -6.437 17.383 1.00 89.19 93 ALA A C 1
ATOM 666 O O . ALA A 1 93 ? -12.234 -6.369 18.087 1.00 89.19 93 ALA A O 1
ATOM 667 N N . TRP A 1 94 ? -11.240 -5.987 16.124 1.00 87.62 94 TRP A N 1
ATOM 668 C CA . TRP A 1 94 ? -12.407 -5.336 15.508 1.00 87.62 94 TRP A CA 1
ATOM 669 C C . TRP A 1 94 ? -13.698 -6.174 15.486 1.00 87.62 94 TRP A C 1
ATOM 671 O O . TRP A 1 94 ? -14.766 -5.578 15.606 1.00 87.62 94 TRP A O 1
ATOM 681 N N . PRO A 1 95 ? -13.668 -7.521 15.383 1.00 78.81 95 PRO A N 1
ATOM 682 C CA . PRO A 1 95 ? -14.885 -8.328 15.488 1.00 78.81 95 PRO A CA 1
ATOM 683 C C . PRO A 1 95 ? -15.589 -8.210 16.850 1.00 78.81 95 PRO A C 1
ATOM 685 O O . PRO A 1 95 ? -16.782 -8.492 16.945 1.00 78.81 95 PRO A O 1
ATOM 688 N N . ALA A 1 96 ? -14.882 -7.778 17.903 1.00 70.50 96 ALA A N 1
ATOM 689 C CA . ALA A 1 96 ? -15.454 -7.498 19.218 1.00 70.50 96 ALA A CA 1
ATOM 690 C C . ALA A 1 96 ? -16.082 -6.089 19.251 1.00 70.50 96 ALA A C 1
ATOM 692 O O . ALA A 1 96 ? -15.676 -5.216 20.018 1.00 70.50 96 ALA A O 1
ATOM 693 N N . LEU A 1 97 ? -17.101 -5.888 18.408 1.00 66.50 97 LEU A N 1
ATOM 694 C CA . LEU A 1 97 ? -17.795 -4.612 18.166 1.00 66.50 97 LEU A CA 1
ATOM 695 C C . LEU A 1 97 ? -18.463 -3.991 19.410 1.00 66.50 97 LEU A C 1
ATOM 697 O O . LEU A 1 97 ? -18.900 -2.846 19.351 1.00 66.50 97 LEU A O 1
ATOM 701 N N . GLU A 1 98 ? -18.500 -4.694 20.546 1.00 70.19 98 GLU A N 1
ATOM 702 C CA . GLU A 1 98 ? -18.984 -4.180 21.837 1.00 70.19 98 GLU A CA 1
ATOM 703 C C . GLU A 1 98 ? -18.270 -2.879 22.257 1.00 70.19 98 GLU A C 1
ATOM 705 O O . GLU A 1 98 ? -18.878 -2.018 22.888 1.00 70.19 98 GLU A O 1
ATOM 710 N N . GLN A 1 99 ? -16.990 -2.706 21.892 1.00 72.81 99 GLN A N 1
ATOM 711 C CA . GLN A 1 99 ? -16.242 -1.474 22.190 1.00 72.81 99 GLN A CA 1
ATOM 712 C C . GLN A 1 99 ? -16.509 -0.333 21.194 1.00 72.81 99 GLN A C 1
ATOM 714 O O . GLN A 1 99 ? -16.346 0.830 21.554 1.00 72.81 99 GLN A O 1
ATOM 719 N N . CYS A 1 100 ? -16.936 -0.647 19.966 1.00 82.56 100 CYS A N 1
ATOM 720 C CA . CYS A 1 100 ? -17.173 0.326 18.896 1.00 82.56 100 CYS A CA 1
ATOM 721 C C . CYS A 1 100 ? -18.494 0.017 18.156 1.00 82.56 100 CYS A C 1
ATOM 723 O O . CYS A 1 100 ? -18.477 -0.365 16.985 1.00 82.56 100 CYS A O 1
ATOM 725 N N . PRO A 1 101 ? -19.659 0.198 18.807 1.00 75.56 101 PRO A N 1
ATOM 726 C CA . PRO A 1 101 ? -20.946 -0.309 18.315 1.00 75.56 101 PRO A CA 1
ATOM 727 C C . PRO A 1 101 ? -21.480 0.405 17.063 1.00 75.56 101 PRO A C 1
ATOM 729 O O . PRO A 1 101 ? -22.354 -0.120 16.380 1.00 75.56 101 PRO A O 1
ATOM 732 N N . ALA A 1 102 ? -20.978 1.604 16.761 1.00 76.81 102 ALA A N 1
ATOM 733 C CA . ALA A 1 102 ? -21.373 2.390 15.590 1.00 76.81 102 ALA A CA 1
ATOM 734 C C . ALA A 1 102 ? -20.378 2.284 14.418 1.00 76.81 102 ALA A C 1
ATOM 736 O O . ALA A 1 102 ? -20.569 2.945 13.398 1.00 76.81 102 ALA A O 1
ATOM 737 N N . ALA A 1 103 ? -19.300 1.508 14.570 1.00 84.25 103 ALA A N 1
ATOM 738 C CA . ALA A 1 103 ? -18.222 1.435 13.596 1.00 84.25 103 ALA A CA 1
ATOM 739 C C . ALA A 1 103 ? -18.382 0.216 12.679 1.00 84.25 103 ALA A C 1
ATOM 741 O O . ALA A 1 103 ? -18.438 -0.917 13.152 1.00 84.25 103 ALA A O 1
ATOM 742 N N . ASP A 1 104 ? -18.402 0.443 11.367 1.00 86.06 104 ASP A N 1
ATOM 743 C CA . ASP A 1 104 ? -18.292 -0.628 10.375 1.00 86.06 104 ASP A CA 1
ATOM 744 C C . ASP A 1 104 ? -16.813 -0.814 9.984 1.00 86.06 104 ASP A C 1
ATOM 746 O O . ASP A 1 104 ? -16.206 0.125 9.461 1.00 86.06 104 ASP A O 1
ATOM 750 N N . PRO A 1 105 ? -16.203 -1.993 10.220 1.00 88.88 105 PRO A N 1
ATOM 751 C CA . PRO A 1 105 ? -14.822 -2.258 9.830 1.00 88.88 105 PRO A CA 1
ATOM 752 C C . PRO A 1 105 ? -14.666 -2.591 8.337 1.00 88.88 105 PRO A C 1
ATOM 754 O O . PRO A 1 105 ? -13.548 -2.552 7.824 1.00 88.88 105 PRO A O 1
ATOM 757 N N . SER A 1 106 ? -15.749 -2.921 7.626 1.00 89.50 106 SER A N 1
ATOM 758 C CA . SER A 1 106 ? -15.724 -3.336 6.215 1.00 89.50 106 SER A CA 1
ATOM 759 C C . SER A 1 106 ? -14.933 -2.390 5.290 1.00 89.50 106 SER A C 1
ATOM 761 O O . SER A 1 106 ? -14.065 -2.882 4.564 1.00 89.50 106 SER A O 1
ATOM 763 N N . PRO A 1 107 ? -15.130 -1.052 5.322 1.00 89.81 107 PRO A N 1
ATOM 764 C CA . PRO A 1 107 ? -14.390 -0.122 4.458 1.00 89.81 107 PRO A CA 1
ATOM 765 C C . PRO A 1 107 ? -12.890 0.004 4.786 1.00 89.81 107 PRO A C 1
ATOM 767 O O . PRO A 1 107 ? -12.136 0.550 3.979 1.00 89.81 107 PRO A O 1
ATOM 770 N N . LEU A 1 108 ? -12.445 -0.487 5.950 1.00 91.25 108 LEU A N 1
ATOM 771 C CA . LEU A 1 108 ? -11.034 -0.524 6.355 1.00 91.25 108 LEU A CA 1
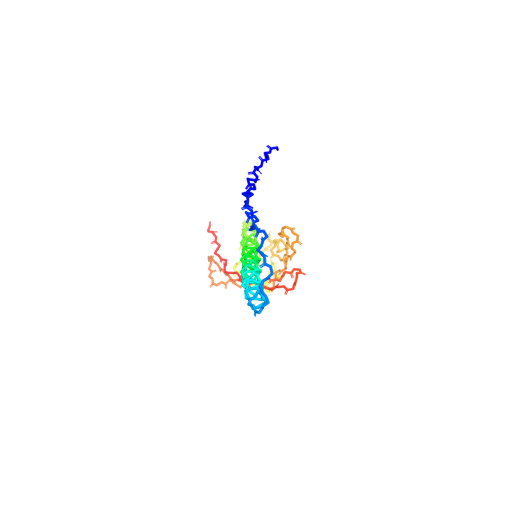ATOM 772 C C . LEU A 1 108 ? -10.363 -1.865 6.029 1.00 91.25 108 LEU A C 1
ATOM 774 O O . LEU A 1 108 ? -9.136 -1.945 5.988 1.00 91.25 108 LEU A O 1
ATOM 778 N N . GLN A 1 109 ? -11.147 -2.925 5.810 1.00 93.00 109 GLN A N 1
ATOM 779 C CA . GLN A 1 109 ? -10.633 -4.274 5.565 1.00 93.00 109 GLN A CA 1
ATOM 780 C C . GLN A 1 109 ? -10.252 -4.526 4.106 1.00 93.00 109 GLN A C 1
ATOM 782 O O . GLN A 1 109 ? -9.419 -5.391 3.837 1.00 93.00 109 GLN A O 1
ATOM 787 N N . ALA A 1 110 ? -10.860 -3.822 3.155 1.00 94.00 110 ALA A N 1
ATOM 788 C CA . ALA A 1 110 ? -10.564 -3.996 1.742 1.00 94.00 110 ALA A CA 1
ATOM 789 C C . ALA A 1 110 ? -10.952 -2.766 0.925 1.00 94.00 110 ALA A C 1
ATOM 791 O O . ALA A 1 110 ? -11.833 -1.993 1.300 1.00 94.00 110 ALA A O 1
ATOM 792 N N . GLY A 1 111 ? -10.344 -2.639 -0.249 1.00 93.75 111 GLY A N 1
ATOM 793 C CA . GLY A 1 111 ? -10.691 -1.597 -1.197 1.00 93.75 111 GLY A CA 1
ATOM 794 C C . GLY A 1 111 ? -10.006 -1.784 -2.541 1.00 93.75 111 GLY A C 1
ATOM 795 O O . GLY A 1 111 ? -9.446 -2.838 -2.853 1.00 93.75 111 GLY A O 1
ATOM 796 N N . ARG A 1 112 ? -10.066 -0.737 -3.362 1.00 93.38 112 ARG A N 1
ATOM 797 C CA . ARG A 1 112 ? -9.463 -0.718 -4.692 1.00 93.38 112 ARG A CA 1
ATOM 798 C C . ARG A 1 112 ? -8.854 0.645 -4.975 1.00 93.38 112 ARG A C 1
ATOM 800 O O . ARG A 1 112 ? -9.523 1.653 -4.777 1.00 93.38 112 ARG A O 1
ATOM 807 N N . ILE A 1 113 ? -7.619 0.645 -5.467 1.00 91.94 113 ILE A N 1
ATOM 808 C CA . ILE A 1 113 ? -6.945 1.815 -6.036 1.00 91.94 113 ILE A CA 1
ATOM 809 C C . ILE A 1 113 ? -6.673 1.495 -7.503 1.00 91.94 113 ILE A C 1
ATOM 811 O O . ILE A 1 113 ? -6.007 0.503 -7.807 1.00 91.94 113 ILE A O 1
ATOM 815 N N . ASP A 1 114 ? -7.225 2.305 -8.402 1.00 86.56 114 ASP A N 1
ATOM 816 C CA . ASP A 1 114 ? -7.236 2.054 -9.845 1.00 86.56 114 ASP A CA 1
ATOM 817 C C . ASP A 1 114 ? -7.737 0.631 -10.180 1.00 86.56 114 ASP A C 1
ATOM 819 O O . ASP A 1 114 ? -8.891 0.274 -9.913 1.00 86.56 114 ASP A O 1
ATOM 823 N N . ASP A 1 115 ? -6.858 -0.203 -10.736 1.00 86.38 115 ASP A N 1
ATOM 824 C CA . ASP A 1 115 ? -7.131 -1.590 -11.114 1.00 86.38 115 ASP A CA 1
ATOM 825 C C . ASP A 1 115 ? -6.604 -2.611 -10.086 1.00 86.38 115 ASP A C 1
ATOM 827 O O . ASP A 1 115 ? -6.741 -3.820 -10.281 1.00 86.38 115 ASP A O 1
ATOM 831 N N . ARG A 1 116 ? -6.004 -2.157 -8.976 1.00 90.50 116 ARG A N 1
ATOM 832 C CA . ARG A 1 116 ? -5.431 -3.023 -7.933 1.00 90.50 116 ARG A CA 1
ATOM 833 C C . ARG A 1 116 ? -6.360 -3.091 -6.729 1.00 90.50 116 ARG A C 1
ATOM 835 O O . ARG A 1 116 ? -6.680 -2.076 -6.109 1.00 90.50 116 ARG A O 1
ATOM 842 N N . HIS A 1 117 ? -6.766 -4.306 -6.377 1.00 94.50 117 HIS A N 1
ATOM 843 C CA . HIS A 1 117 ? -7.495 -4.543 -5.134 1.00 94.50 117 HIS A CA 1
ATOM 844 C C . HIS A 1 117 ? -6.497 -4.713 -3.997 1.00 94.50 117 HIS A C 1
ATOM 846 O O . HIS A 1 117 ? -5.406 -5.257 -4.197 1.00 94.50 117 HIS A O 1
ATOM 852 N N . TRP A 1 118 ? -6.880 -4.258 -2.814 1.00 95.25 118 TRP A N 1
ATOM 853 C CA . TRP A 1 118 ? -6.107 -4.450 -1.601 1.00 95.25 118 TRP A CA 1
ATOM 854 C C . TRP A 1 118 ? -6.988 -5.031 -0.498 1.00 95.25 118 TRP A C 1
ATOM 856 O O . TRP A 1 118 ? -8.186 -4.752 -0.421 1.00 95.25 118 TRP A O 1
ATOM 866 N N . HIS A 1 119 ? -6.366 -5.833 0.359 1.00 96.19 119 HIS A N 1
ATOM 867 C CA . HIS A 1 119 ? -6.965 -6.401 1.557 1.00 96.19 119 HIS A CA 1
ATOM 868 C C . HIS A 1 119 ? -6.055 -6.153 2.753 1.00 96.19 119 HIS A C 1
ATOM 870 O O . HIS A 1 119 ? -4.839 -6.357 2.680 1.00 96.19 119 HIS A O 1
ATOM 876 N N . LEU A 1 120 ? -6.658 -5.738 3.860 1.00 96.19 120 LEU A N 1
ATOM 877 C CA . LEU A 1 120 ? -5.999 -5.562 5.139 1.00 96.19 120 LEU A CA 1
ATOM 878 C C . LEU A 1 120 ? -5.521 -6.918 5.660 1.00 96.19 120 LEU A C 1
ATOM 880 O O . LEU A 1 120 ? -6.314 -7.836 5.855 1.00 96.19 120 LEU A O 1
ATOM 884 N N . LEU A 1 121 ? -4.221 -7.019 5.921 1.00 96.38 121 LEU A N 1
ATOM 885 C CA . LEU A 1 121 ? -3.646 -8.147 6.648 1.00 96.38 121 LEU A CA 1
ATOM 886 C C . LEU A 1 121 ? -3.658 -7.868 8.148 1.00 96.38 121 LEU A C 1
ATOM 888 O O . LEU A 1 121 ? -4.083 -8.709 8.935 1.00 96.38 121 LEU A O 1
ATOM 892 N N . ALA A 1 122 ? -3.189 -6.683 8.539 1.00 95.56 122 ALA A N 1
ATOM 893 C CA . ALA A 1 122 ? -3.169 -6.267 9.931 1.00 95.56 122 ALA A CA 1
ATOM 894 C C . ALA A 1 122 ? -3.142 -4.744 10.063 1.00 95.56 122 ALA A C 1
ATOM 896 O O . ALA A 1 122 ? -2.411 -4.060 9.348 1.00 95.56 122 ALA A O 1
ATOM 897 N N . TRP A 1 123 ? -3.882 -4.235 11.040 1.00 94.75 123 TRP A N 1
ATOM 898 C CA . TRP A 1 123 ? -3.684 -2.908 11.608 1.00 94.75 123 TRP A CA 1
ATOM 899 C C . TRP A 1 123 ? -3.128 -3.067 13.020 1.00 94.75 123 TRP A C 1
ATOM 901 O O . TRP A 1 123 ? -3.695 -3.815 13.822 1.00 94.75 123 TRP A O 1
ATOM 911 N N . GLN A 1 124 ? -2.026 -2.378 13.314 1.00 95.12 124 GLN A N 1
ATOM 912 C CA . GLN A 1 124 ? -1.411 -2.378 14.635 1.00 95.12 124 GLN A CA 1
ATOM 913 C C . GLN A 1 124 ? -1.238 -0.932 15.122 1.00 95.12 124 GLN A C 1
ATOM 915 O O . GLN A 1 124 ? -0.356 -0.239 14.609 1.00 95.12 124 GLN A O 1
ATOM 920 N N . PRO A 1 125 ? -2.030 -0.466 16.104 1.00 93.00 125 PRO A N 1
ATOM 921 C CA . PRO A 1 125 ? -1.807 0.846 16.697 1.00 93.00 125 PRO A CA 1
ATOM 922 C C . PRO A 1 125 ? -0.444 0.872 17.391 1.00 93.00 125 PRO A C 1
ATOM 924 O O . PRO A 1 125 ? -0.061 -0.095 18.056 1.00 93.00 125 PRO A O 1
ATOM 927 N N . THR A 1 126 ? 0.292 1.964 17.205 1.00 90.12 126 THR A N 1
ATOM 928 C CA . THR A 1 126 ? 1.579 2.202 17.880 1.00 90.12 126 THR A CA 1
ATOM 929 C C . THR A 1 126 ? 1.400 3.210 19.009 1.00 90.12 126 THR A C 1
ATOM 931 O O . THR A 1 126 ? 1.924 3.011 20.103 1.00 90.12 126 THR A O 1
ATOM 934 N N . ASP A 1 127 ? 0.602 4.247 18.775 1.00 81.00 127 ASP A N 1
ATOM 935 C CA . ASP A 1 127 ? 0.187 5.236 19.761 1.00 81.00 127 ASP A CA 1
ATOM 936 C C . ASP A 1 127 ? -1.248 5.715 19.459 1.00 81.00 127 ASP A C 1
ATOM 938 O O . ASP A 1 127 ? -1.951 5.147 18.624 1.00 81.00 127 ASP A O 1
ATOM 942 N N . ALA A 1 128 ? -1.717 6.742 20.173 1.00 74.12 128 ALA A N 1
ATOM 943 C CA . ALA A 1 128 ? -3.041 7.320 19.938 1.00 74.12 128 ALA A CA 1
ATOM 944 C C . ALA A 1 128 ? -3.139 8.107 18.615 1.00 74.12 128 ALA A C 1
ATOM 946 O O . ALA A 1 128 ? -4.242 8.461 18.207 1.00 74.12 128 ALA A O 1
ATOM 947 N N . ALA A 1 129 ? -2.007 8.399 17.971 1.00 78.69 129 ALA A N 1
ATOM 948 C CA . ALA A 1 129 ? -1.903 9.242 16.788 1.00 78.69 129 ALA A CA 1
ATOM 949 C C . ALA A 1 129 ? -1.461 8.454 15.546 1.00 78.69 129 ALA A C 1
ATOM 951 O O . ALA A 1 129 ? -1.198 9.055 14.510 1.00 78.69 129 ALA A O 1
ATOM 952 N N . GLY A 1 130 ? -1.370 7.124 15.607 1.00 89.12 130 GLY A N 1
ATOM 953 C CA . GLY A 1 130 ? -0.799 6.366 14.508 1.00 89.12 130 GLY A CA 1
ATOM 954 C C . GLY A 1 130 ? -0.625 4.875 14.752 1.00 89.12 130 GLY A C 1
ATOM 955 O O . GLY A 1 130 ? -0.833 4.317 15.833 1.00 89.12 130 GLY A O 1
ATOM 956 N N . GLY A 1 131 ? -0.220 4.196 13.688 1.00 93.69 131 GLY A N 1
ATOM 957 C CA . GLY A 1 131 ? -0.008 2.760 13.696 1.00 93.69 131 GLY A CA 1
ATOM 958 C C . GLY A 1 131 ? 0.536 2.245 12.378 1.00 93.69 131 GLY A C 1
ATOM 959 O O . GLY A 1 131 ? 0.714 2.986 11.417 1.00 93.69 131 GLY A O 1
ATOM 960 N N . THR A 1 132 ? 0.802 0.948 12.329 1.00 96.06 132 THR A N 1
ATOM 961 C CA . THR A 1 132 ? 1.310 0.299 11.127 1.00 96.06 132 THR A CA 1
ATOM 962 C C . THR A 1 132 ? 0.194 -0.465 10.424 1.00 96.06 132 THR A C 1
ATOM 964 O O . THR A 1 132 ? -0.438 -1.357 10.998 1.00 96.06 132 THR A O 1
ATOM 967 N N . LEU A 1 133 ? 0.011 -0.147 9.145 1.00 95.62 133 LEU A N 1
ATOM 968 C CA . LEU A 1 133 ? -0.910 -0.788 8.220 1.00 95.62 133 LEU A CA 1
ATOM 969 C C . LEU A 1 133 ? -0.162 -1.827 7.378 1.00 95.62 133 LEU A C 1
ATOM 971 O O . LEU A 1 133 ? 0.784 -1.506 6.660 1.00 95.62 133 LEU A O 1
ATOM 975 N N . GLN A 1 134 ? -0.591 -3.082 7.454 1.00 96.94 134 GLN A N 1
ATOM 976 C CA . GLN A 1 134 ? -0.103 -4.174 6.617 1.00 96.94 134 GLN A CA 1
ATOM 977 C C . GLN A 1 134 ? -1.206 -4.615 5.670 1.00 96.94 134 GLN A C 1
ATOM 979 O O . GLN A 1 134 ? -2.319 -4.926 6.098 1.00 96.94 134 GLN A O 1
ATOM 984 N N . LEU A 1 135 ? -0.882 -4.681 4.385 1.00 96.12 135 LEU A N 1
ATOM 985 C CA . LEU A 1 135 ? -1.845 -4.970 3.333 1.00 96.12 135 LEU A CA 1
ATOM 986 C C . LEU A 1 135 ? -1.286 -5.944 2.301 1.00 96.12 135 LEU A C 1
ATOM 988 O O . LEU A 1 135 ? -0.079 -6.018 2.071 1.00 96.12 135 LEU A O 1
ATOM 992 N N . SER A 1 136 ? -2.200 -6.681 1.682 1.00 96.75 136 SER A N 1
ATOM 993 C CA . SER A 1 136 ? -1.950 -7.545 0.535 1.00 96.75 136 SER A CA 1
ATOM 994 C C . SER A 1 136 ? -2.643 -6.976 -0.691 1.00 96.75 136 SER A C 1
ATOM 996 O O . SER A 1 136 ? -3.780 -6.514 -0.617 1.00 96.75 136 SER A O 1
ATOM 998 N N . TRP A 1 137 ? -1.948 -7.010 -1.815 1.00 95.38 137 TRP A N 1
ATOM 999 C CA . TRP A 1 137 ? -2.439 -6.568 -3.108 1.00 95.38 137 TRP A CA 1
ATOM 1000 C C . TRP A 1 137 ? -2.897 -7.762 -3.947 1.00 95.38 137 TRP A C 1
ATOM 1002 O O . TRP A 1 137 ? -2.422 -8.884 -3.772 1.00 95.38 137 TRP A O 1
ATOM 1012 N N . SER A 1 138 ? -3.776 -7.519 -4.919 1.00 94.56 138 SER A N 1
ATOM 1013 C CA . SER A 1 138 ? -4.272 -8.551 -5.843 1.00 94.56 138 SER A CA 1
ATOM 1014 C C . SER A 1 138 ? -3.194 -9.197 -6.722 1.00 94.56 138 SER A C 1
ATOM 1016 O O . SER A 1 138 ? -3.421 -10.266 -7.277 1.00 94.56 138 SER A O 1
ATOM 1018 N N . ASP A 1 139 ? -2.032 -8.560 -6.867 1.00 90.94 139 ASP A N 1
ATOM 1019 C CA . ASP A 1 139 ? -0.857 -9.112 -7.557 1.00 90.94 139 ASP A CA 1
ATOM 1020 C C . ASP A 1 139 ? 0.029 -9.987 -6.646 1.00 90.94 139 ASP A C 1
ATOM 1022 O O . ASP A 1 139 ? 1.061 -10.493 -7.085 1.00 90.94 139 ASP A O 1
ATOM 1026 N N . GLY A 1 140 ? -0.371 -10.180 -5.385 1.00 92.06 140 GLY A N 1
ATOM 1027 C CA . GLY A 1 140 ? 0.359 -10.945 -4.378 1.00 92.06 140 GLY A CA 1
ATOM 1028 C C . GLY A 1 140 ? 1.437 -10.149 -3.640 1.00 92.06 140 GLY A C 1
ATOM 1029 O O . GLY A 1 140 ? 2.030 -10.677 -2.698 1.00 92.06 140 GLY A O 1
ATOM 1030 N N . GLN A 1 141 ? 1.692 -8.890 -4.016 1.00 92.81 141 GLN A N 1
ATOM 1031 C CA . GLN A 1 141 ? 2.605 -8.033 -3.267 1.00 92.81 141 GLN A CA 1
ATOM 1032 C C . GLN A 1 141 ? 2.019 -7.725 -1.883 1.00 92.81 141 GLN A C 1
ATOM 1034 O O . GLN A 1 141 ? 0.807 -7.611 -1.709 1.00 92.81 141 GLN A O 1
ATOM 1039 N N . GLN A 1 142 ? 2.887 -7.531 -0.895 1.00 95.44 142 GLN A N 1
ATOM 1040 C CA . GLN A 1 142 ? 2.509 -6.994 0.408 1.00 95.44 142 GLN A CA 1
ATOM 1041 C C . GLN A 1 142 ? 3.169 -5.634 0.614 1.00 95.44 142 GLN A C 1
ATOM 1043 O O . GLN A 1 142 ? 4.321 -5.441 0.219 1.00 95.44 142 GLN A O 1
ATOM 1048 N N . SER A 1 143 ? 2.446 -4.706 1.237 1.00 94.94 143 SER A N 1
ATOM 1049 C CA . SER A 1 143 ? 2.992 -3.416 1.662 1.00 94.94 143 SER A CA 1
ATOM 1050 C C . SER A 1 143 ? 2.826 -3.251 3.168 1.00 94.94 143 SER A C 1
ATOM 1052 O O . SER A 1 143 ? 1.864 -3.731 3.773 1.00 94.94 143 SER A O 1
ATOM 1054 N N . ARG A 1 144 ? 3.784 -2.545 3.765 1.00 95.88 144 ARG A N 1
ATOM 1055 C CA . ARG A 1 144 ? 3.753 -2.103 5.155 1.00 95.88 144 ARG A CA 1
ATOM 1056 C C . ARG A 1 144 ? 3.910 -0.593 5.154 1.00 95.88 144 ARG A C 1
ATOM 1058 O O . ARG A 1 144 ? 4.906 -0.096 4.637 1.00 95.88 144 ARG A O 1
ATOM 1065 N N . ILE A 1 145 ? 2.921 0.105 5.691 1.00 94.50 145 ILE A N 1
ATOM 1066 C CA . ILE A 1 145 ? 2.832 1.561 5.664 1.00 94.50 145 ILE A CA 1
ATOM 1067 C C . ILE A 1 145 ? 2.647 2.036 7.099 1.00 94.50 145 ILE A C 1
ATOM 1069 O O . ILE A 1 145 ? 1.749 1.561 7.792 1.00 94.50 145 ILE A O 1
ATOM 1073 N N . ASP A 1 146 ? 3.485 2.964 7.541 1.00 93.62 146 ASP A N 1
ATOM 1074 C CA . ASP A 1 146 ? 3.262 3.659 8.803 1.00 93.62 146 ASP A CA 1
ATOM 1075 C C . ASP A 1 146 ? 2.259 4.791 8.565 1.00 93.62 146 ASP A C 1
ATOM 1077 O O . ASP A 1 146 ? 2.412 5.606 7.653 1.00 93.62 146 ASP A O 1
ATOM 1081 N N . VAL A 1 147 ? 1.187 4.776 9.348 1.00 91.56 147 VAL A N 1
ATOM 1082 C CA . VAL A 1 147 ? 0.055 5.691 9.256 1.00 91.56 147 VAL A CA 1
ATOM 1083 C C . VAL A 1 147 ? 0.128 6.643 10.431 1.00 91.56 147 VAL A C 1
ATOM 1085 O O . VAL A 1 147 ? 0.066 6.218 11.583 1.00 91.56 147 VAL A O 1
ATOM 1088 N N . GLU A 1 148 ? 0.191 7.931 10.130 1.00 89.12 148 GLU A N 1
ATOM 1089 C CA . GLU A 1 148 ? -0.082 8.987 11.097 1.00 89.12 148 GLU A CA 1
ATOM 1090 C C . GLU A 1 148 ? -1.556 9.377 10.951 1.00 89.12 148 GLU A C 1
ATOM 1092 O O . GLU A 1 148 ? -2.033 9.714 9.863 1.00 89.12 148 GLU A O 1
ATOM 1097 N N . LEU A 1 149 ? -2.311 9.231 12.029 1.00 78.75 149 LEU A N 1
ATOM 1098 C CA . LEU A 1 149 ? -3.707 9.613 12.122 1.00 78.75 149 LEU A CA 1
ATOM 1099 C C . LEU A 1 149 ? -3.749 11.103 12.431 1.00 78.75 149 LEU A C 1
ATOM 1101 O O . LEU A 1 149 ? -3.275 11.553 13.473 1.00 78.75 149 LEU A O 1
ATOM 1105 N N . GLN A 1 150 ? -4.291 11.879 11.498 1.00 67.69 150 GLN A N 1
ATOM 1106 C CA . GLN A 1 150 ? -4.506 13.297 11.740 1.00 67.69 150 GLN A CA 1
ATOM 1107 C C . GLN A 1 150 ? -5.574 13.465 12.838 1.00 67.69 150 GLN A C 1
ATOM 1109 O O . GLN A 1 150 ? -6.583 12.755 12.787 1.00 67.69 150 GLN A O 1
ATOM 1114 N N . PRO A 1 151 ? -5.339 14.347 13.828 1.00 57.97 151 PRO A N 1
ATOM 1115 C CA . PRO A 1 151 ? -6.271 14.600 14.927 1.00 57.97 151 PRO A CA 1
ATOM 1116 C C . PRO A 1 151 ? -7.577 15.264 14.475 1.00 57.97 151 PRO A C 1
ATOM 1118 O O . PRO A 1 151 ? -7.563 15.995 13.456 1.00 57.97 151 PRO A O 1
#